Protein AF-A0A250IN43-F1 (afdb_monomer)

Sequence (78 aa):
MMPSVPSLRRISIVLGISSDALMGVSPSQVAATVDEAPPDGSLSPELRRIVHQLRTWSPKRLKVLSKVLTVLASSFED

Radius of gyration: 18.27 Å; Cα contacts (8 Å, |Δi|>4): 17; chains: 1; bounding box: 34×40×48 Å

Mean predicted aligned error: 16.13 Å

Nearest PDB structures (foldseek):
  5tzd-assembly1_J  TM=5.727E-01  e=3.348E+00  Streptomyces venezuelae ATCC 10712
  2da7-assembly1_A  TM=5.468E-01  e=5.984E+00  Homo sapiens

Structure (mmCIF, N/CA/C/O backbone):
data_AF-A0A250IN43-F1
#
_entry.id   AF-A0A250IN43-F1
#
loop_
_atom_site.group_PDB
_atom_site.id
_atom_site.type_symbol
_atom_site.label_atom_id
_atom_site.label_alt_id
_atom_site.label_comp_id
_atom_site.label_asym_id
_atom_site.label_entity_id
_atom_site.label_seq_id
_atom_site.pdbx_PDB_ins_code
_atom_site.Cartn_x
_atom_site.Cartn_y
_atom_site.Cartn_z
_atom_site.occupancy
_atom_site.B_iso_or_equiv
_atom_site.auth_seq_id
_atom_site.auth_comp_id
_atom_site.auth_asym_id
_atom_site.auth_atom_id
_atom_site.pdbx_PDB_model_num
ATOM 1 N N . MET A 1 1 ? -0.104 -24.799 18.590 1.00 68.31 1 MET A N 1
ATOM 2 C CA . MET A 1 1 ? 0.491 -24.953 17.244 1.00 68.31 1 MET A CA 1
ATOM 3 C C . MET A 1 1 ? 0.230 -23.672 16.476 1.00 68.31 1 MET A C 1
ATOM 5 O O . MET A 1 1 ? -0.918 -23.254 16.425 1.00 68.31 1 MET A O 1
ATOM 9 N N . MET A 1 2 ? 1.269 -23.014 15.966 1.00 70.50 2 MET A N 1
ATOM 10 C CA . MET A 1 2 ? 1.120 -21.769 15.206 1.00 70.50 2 MET A CA 1
ATOM 11 C C . MET A 1 2 ? 0.838 -22.123 13.738 1.00 70.50 2 MET A C 1
ATOM 13 O O . MET A 1 2 ? 1.530 -22.989 13.196 1.00 70.50 2 MET A O 1
ATOM 17 N N . PRO A 1 3 ? -0.187 -21.539 13.096 1.00 79.19 3 PRO A N 1
ATOM 18 C CA . PRO A 1 3 ? -0.443 -21.788 11.684 1.00 79.19 3 PRO A CA 1
ATOM 19 C C . PRO A 1 3 ? 0.744 -21.302 10.847 1.00 79.19 3 PRO A C 1
ATOM 21 O O . PRO A 1 3 ? 1.397 -20.316 11.185 1.00 79.19 3 PRO A O 1
ATOM 24 N N . SER A 1 4 ? 1.008 -21.977 9.726 1.00 86.44 4 SER A N 1
ATOM 25 C CA . SER A 1 4 ? 1.994 -21.485 8.763 1.00 86.44 4 SER A CA 1
ATOM 26 C C . SER A 1 4 ? 1.611 -20.080 8.273 1.00 86.44 4 SER A C 1
ATOM 28 O O . SER A 1 4 ? 0.423 -19.760 8.166 1.00 86.44 4 SER A O 1
ATOM 30 N N . VAL A 1 5 ? 2.600 -19.246 7.936 1.00 85.75 5 VAL A N 1
ATOM 31 C CA . VAL A 1 5 ? 2.371 -17.878 7.430 1.00 85.75 5 VAL A CA 1
ATOM 32 C C . VAL A 1 5 ? 1.393 -17.848 6.236 1.00 85.75 5 VAL A C 1
ATOM 34 O O . VAL A 1 5 ? 0.477 -17.020 6.242 1.00 85.75 5 VAL A O 1
ATOM 37 N N . PRO A 1 6 ? 1.474 -18.771 5.250 1.00 85.50 6 PRO A N 1
ATOM 38 C C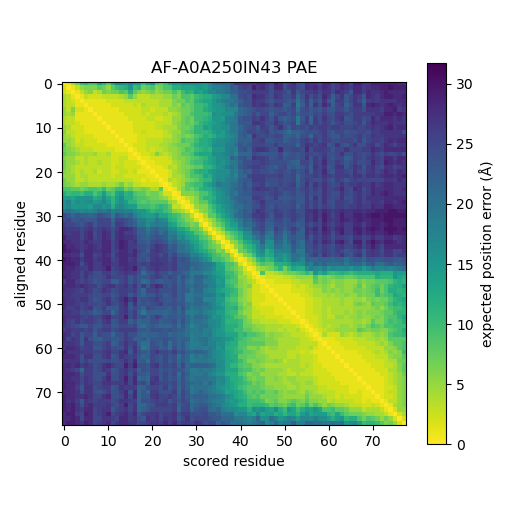A . PRO A 1 6 ? 0.478 -18.851 4.179 1.00 85.50 6 PRO A CA 1
ATOM 39 C C . PRO A 1 6 ? -0.942 -19.154 4.675 1.00 85.50 6 PRO A C 1
ATOM 41 O O . PRO A 1 6 ? -1.904 -18.579 4.166 1.00 85.50 6 PRO A O 1
ATOM 44 N N . SER A 1 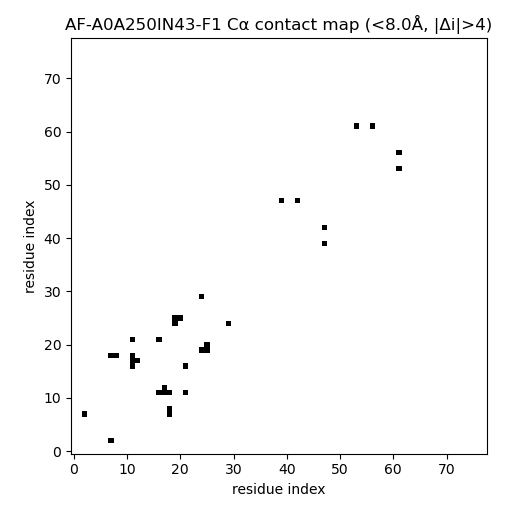7 ? -1.091 -20.034 5.668 1.00 85.12 7 SER A N 1
ATOM 45 C CA . SER A 1 7 ? -2.395 -20.365 6.256 1.00 85.12 7 SER A CA 1
ATOM 46 C C . SER A 1 7 ? -2.984 -19.183 7.022 1.00 85.12 7 SER A C 1
ATOM 48 O O . SER A 1 7 ? -4.167 -18.892 6.868 1.00 85.12 7 SER A O 1
ATOM 50 N N . LEU A 1 8 ? -2.162 -18.461 7.786 1.00 86.00 8 LEU A N 1
ATOM 51 C CA . LEU A 1 8 ? -2.589 -17.269 8.520 1.00 86.00 8 LEU A CA 1
ATOM 52 C C . LEU A 1 8 ? -3.062 -16.166 7.565 1.00 86.00 8 LEU A C 1
ATOM 54 O O . LEU A 1 8 ? -4.104 -15.561 7.801 1.00 86.00 8 LEU A O 1
ATOM 58 N N . ARG A 1 9 ? -2.376 -15.983 6.428 1.00 83.12 9 ARG A N 1
ATOM 59 C CA . ARG A 1 9 ? -2.812 -15.064 5.363 1.00 83.12 9 ARG A CA 1
ATOM 60 C C . ARG A 1 9 ? -4.151 -15.468 4.740 1.00 83.12 9 ARG A C 1
ATOM 62 O O . ARG A 1 9 ? -4.971 -14.611 4.437 1.00 83.12 9 ARG A O 1
ATOM 69 N N . ARG A 1 10 ? -4.390 -16.762 4.521 1.00 85.94 10 ARG A N 1
ATOM 70 C CA . ARG A 1 10 ? -5.686 -17.231 3.994 1.00 85.94 10 ARG A CA 1
ATOM 71 C C . ARG A 1 10 ? -6.813 -16.948 4.983 1.00 85.94 10 ARG A C 1
ATOM 73 O O . ARG A 1 10 ? -7.858 -16.453 4.582 1.00 85.94 10 ARG A O 1
ATOM 80 N N . ILE A 1 11 ? -6.576 -17.212 6.265 1.00 85.06 11 ILE A N 1
ATOM 81 C CA . ILE A 1 11 ? -7.543 -16.960 7.337 1.00 85.06 11 ILE A CA 1
ATOM 82 C C . ILE A 1 11 ? -7.828 -15.456 7.475 1.00 85.06 11 ILE A C 1
ATOM 84 O O . ILE A 1 11 ? -8.989 -15.077 7.587 1.00 85.06 11 ILE A O 1
ATOM 88 N N . SER A 1 12 ? -6.806 -14.597 7.388 1.00 85.81 12 SER A N 1
ATOM 89 C CA . SER A 1 12 ? -6.971 -13.136 7.463 1.00 85.81 12 SER A CA 1
ATOM 90 C C . SER A 1 12 ? -7.820 -12.579 6.318 1.00 85.81 12 SER A C 1
ATOM 92 O O . SER A 1 12 ? -8.725 -11.778 6.549 1.00 85.81 12 SER A O 1
ATOM 94 N N . ILE A 1 13 ? -7.621 -13.087 5.098 1.00 87.12 13 ILE A N 1
ATOM 95 C CA . ILE A 1 13 ? -8.443 -12.732 3.933 1.00 87.12 13 ILE A CA 1
ATOM 96 C C . ILE A 1 13 ? -9.897 -13.180 4.116 1.00 87.12 13 ILE A C 1
ATOM 98 O O . ILE A 1 13 ? -10.805 -12.393 3.867 1.00 87.12 13 ILE A O 1
ATOM 102 N N . VAL A 1 14 ? -10.126 -14.422 4.557 1.00 87.44 14 VAL A N 1
ATOM 103 C CA . VAL A 1 14 ? -11.482 -14.974 4.741 1.00 87.44 14 VAL A CA 1
ATOM 104 C C . VAL A 1 14 ? -12.251 -14.225 5.826 1.00 87.44 14 VAL A C 1
ATOM 106 O O . VAL A 1 14 ? -13.440 -13.967 5.669 1.00 87.44 14 VAL A O 1
ATOM 109 N N . LEU A 1 15 ? -11.578 -13.865 6.917 1.00 85.31 15 LEU A N 1
ATOM 110 C CA . LEU A 1 15 ? -12.195 -13.159 8.037 1.00 85.31 15 LEU A CA 1
ATOM 111 C C . LEU A 1 15 ? -12.299 -11.644 7.810 1.00 85.31 15 LEU A C 1
ATOM 113 O O . LEU A 1 15 ? -12.989 -10.975 8.571 1.00 85.31 15 LEU A O 1
ATOM 117 N N . GLY A 1 16 ? -11.629 -11.091 6.792 1.00 77.81 16 GLY A N 1
ATOM 118 C CA . GLY A 1 16 ? -11.610 -9.648 6.529 1.00 77.81 16 GLY A CA 1
ATOM 119 C C . GLY A 1 16 ? -10.881 -8.836 7.606 1.00 77.81 16 GLY A C 1
ATOM 120 O O . GLY A 1 16 ? -11.140 -7.645 7.766 1.00 77.81 16 GLY A O 1
ATOM 121 N N . ILE A 1 17 ? -9.986 -9.475 8.359 1.00 81.25 17 ILE A N 1
ATOM 122 C CA . ILE A 1 17 ? -9.245 -8.891 9.485 1.00 81.25 17 ILE A CA 1
ATOM 123 C C . ILE A 1 17 ? -7.755 -8.909 9.131 1.00 81.25 17 ILE A C 1
ATOM 125 O O . ILE A 1 17 ? -7.293 -9.827 8.458 1.00 81.25 17 ILE A O 1
ATOM 129 N N . SER A 1 18 ? -6.977 -7.908 9.558 1.00 78.62 18 SER A N 1
ATOM 130 C CA . SER A 1 18 ? -5.532 -7.902 9.303 1.00 78.62 18 SER A CA 1
ATOM 131 C C . SER A 1 18 ? -4.830 -9.061 10.020 1.00 78.62 18 SER A C 1
ATOM 133 O O . SER A 1 18 ? -5.227 -9.485 11.106 1.00 78.62 18 SER A O 1
ATOM 135 N N . SER A 1 19 ? -3.749 -9.567 9.423 1.00 81.69 19 SER A N 1
ATOM 136 C CA . SER A 1 19 ? -2.923 -10.612 10.041 1.00 81.69 19 SER A CA 1
ATOM 137 C C . SER A 1 19 ? -2.411 -10.195 11.425 1.00 81.69 19 SER A C 1
ATOM 139 O O . SER A 1 19 ? -2.384 -11.017 12.334 1.00 81.69 19 SER A O 1
ATOM 141 N N . ASP A 1 20 ? -2.078 -8.915 11.600 1.00 78.88 20 ASP A N 1
ATOM 142 C CA . ASP A 1 20 ? -1.607 -8.360 12.874 1.00 78.88 20 ASP A CA 1
ATOM 143 C C . ASP A 1 20 ? -2.689 -8.422 13.956 1.00 78.88 20 ASP A C 1
ATOM 145 O O . ASP A 1 20 ? -2.419 -8.832 15.084 1.00 78.88 20 ASP A O 1
ATOM 149 N N . ALA A 1 21 ? -3.941 -8.125 13.595 1.00 75.62 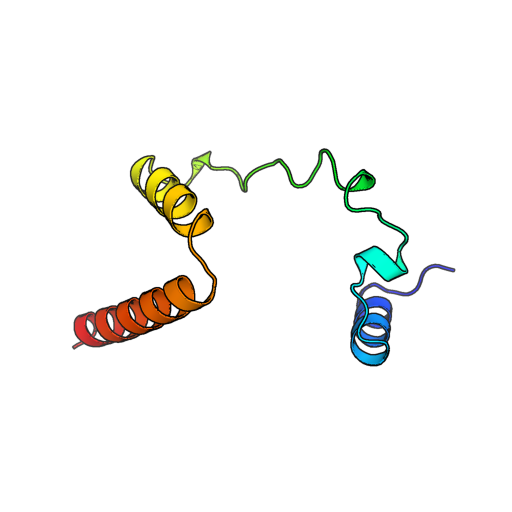21 ALA A N 1
ATOM 150 C CA . ALA A 1 21 ? -5.071 -8.232 14.510 1.00 75.62 21 ALA A CA 1
ATOM 151 C C . ALA A 1 21 ? -5.374 -9.691 14.894 1.00 75.62 21 ALA A C 1
ATOM 153 O O . ALA A 1 21 ? -5.710 -9.956 16.046 1.00 75.62 21 ALA A O 1
ATOM 154 N N . LEU A 1 22 ? -5.189 -10.654 13.981 1.00 78.94 22 LEU A N 1
ATOM 155 C CA . LEU A 1 22 ? -5.283 -12.085 14.312 1.00 78.94 22 LEU A CA 1
ATOM 156 C C . LEU A 1 22 ? -4.166 -12.558 15.246 1.00 78.94 22 LEU A C 1
ATOM 158 O O . LEU A 1 22 ? -4.380 -13.465 16.046 1.00 78.94 22 LEU A O 1
ATOM 162 N N . MET A 1 23 ? -2.980 -11.959 15.143 1.00 80.69 23 MET A N 1
ATOM 163 C CA . MET A 1 23 ? -1.847 -12.246 16.023 1.00 80.69 23 MET A CA 1
ATOM 164 C C . MET A 1 23 ? -1.921 -11.484 17.355 1.00 80.69 23 MET A C 1
ATOM 166 O O . MET A 1 23 ? -1.022 -11.626 18.179 1.00 80.69 23 MET A O 1
ATOM 170 N N . GLY A 1 24 ? -2.974 -10.688 17.585 1.00 75.69 24 GLY A N 1
ATOM 171 C CA . GLY A 1 24 ? -3.108 -9.861 18.787 1.00 75.69 24 GLY A CA 1
ATOM 172 C C . GLY A 1 24 ? -2.048 -8.761 18.888 1.00 75.69 24 GLY A C 1
ATOM 173 O O . GLY A 1 24 ? -1.844 -8.208 19.967 1.00 75.69 24 GLY A O 1
ATOM 174 N N . VAL A 1 25 ? -1.376 -8.441 17.779 1.00 73.25 25 VAL A N 1
ATOM 175 C CA . VAL A 1 25 ? -0.349 -7.406 17.711 1.00 73.25 25 VAL A CA 1
ATOM 176 C C . VAL A 1 25 ? -1.065 -6.062 17.671 1.00 73.25 25 VAL A C 1
ATOM 178 O O . VAL A 1 25 ? -1.639 -5.665 16.654 1.00 73.25 25 VAL A O 1
ATOM 181 N N . SER A 1 26 ? -1.077 -5.356 18.800 1.00 60.41 26 SER A N 1
ATOM 182 C CA . SER A 1 26 ? -1.568 -3.982 18.831 1.00 60.41 26 SER A CA 1
ATOM 183 C C . SER A 1 26 ? -0.598 -3.078 18.0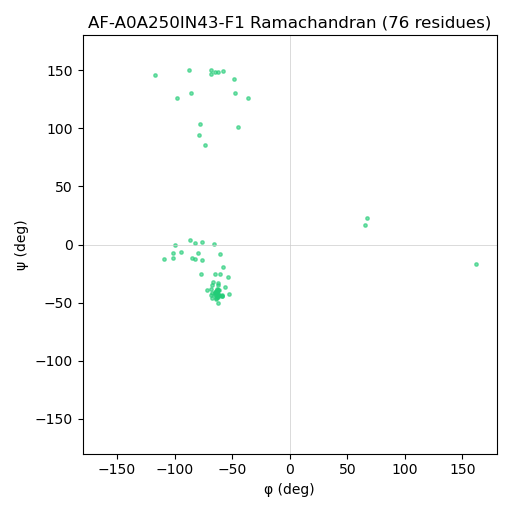61 1.00 60.41 26 SER A C 1
ATOM 185 O O . SER A 1 26 ? 0.613 -3.290 18.128 1.00 60.41 26 SER A O 1
ATOM 187 N N . PRO A 1 27 ? -1.065 -2.015 17.380 1.00 56.34 27 PRO A N 1
ATOM 188 C CA . PRO A 1 27 ? -0.172 -1.066 16.705 1.00 56.34 27 PRO A CA 1
ATOM 189 C C . PRO A 1 27 ? 0.833 -0.408 17.669 1.00 56.34 27 PRO A C 1
ATOM 191 O O . PRO A 1 27 ? 1.871 0.076 17.235 1.00 56.34 27 PRO A O 1
ATOM 194 N N . SER A 1 28 ? 0.564 -0.439 18.981 1.00 54.94 28 SER A N 1
ATOM 195 C CA . SER A 1 28 ? 1.502 -0.025 20.032 1.00 54.94 28 SER A CA 1
ATOM 196 C C . SER A 1 28 ? 2.608 -1.049 20.333 1.00 54.94 28 SER A C 1
ATOM 198 O O . SER A 1 28 ? 3.669 -0.657 20.802 1.00 54.94 28 SER A O 1
ATOM 200 N N . GLN A 1 29 ? 2.389 -2.343 20.070 1.00 52.97 29 GLN A N 1
ATOM 201 C CA . GLN A 1 29 ? 3.402 -3.407 20.157 1.00 52.97 29 GLN A CA 1
ATOM 202 C C . GLN A 1 29 ? 4.246 -3.526 18.876 1.00 52.97 29 GLN A C 1
ATOM 204 O O . GLN A 1 29 ? 5.288 -4.170 18.892 1.00 52.97 29 GLN A O 1
ATOM 209 N N . VAL A 1 30 ? 3.843 -2.858 17.786 1.00 54.12 30 VAL A N 1
ATOM 210 C CA . VAL A 1 30 ? 4.639 -2.705 16.546 1.00 54.12 30 VAL A CA 1
ATOM 211 C C . VAL A 1 30 ? 5.764 -1.657 16.706 1.00 54.12 30 VAL A C 1
ATOM 213 O O . VAL A 1 30 ? 6.519 -1.383 15.774 1.00 54.12 30 VAL A O 1
ATOM 216 N N . ALA A 1 31 ? 5.930 -1.063 17.891 1.00 53.94 31 ALA A N 1
ATOM 217 C CA . ALA A 1 31 ? 6.975 -0.078 18.147 1.00 53.94 31 ALA A CA 1
ATOM 218 C C . ALA A 1 31 ? 8.346 -0.743 18.381 1.00 53.94 31 ALA A C 1
ATOM 220 O O . ALA A 1 31 ? 8.651 -1.151 19.498 1.00 53.94 31 ALA A O 1
ATOM 221 N N . ALA A 1 32 ? 9.139 -0.855 17.306 1.00 47.81 32 ALA A N 1
ATOM 222 C CA . ALA A 1 32 ? 10.592 -0.580 17.243 1.00 47.81 32 ALA A CA 1
ATOM 223 C C . ALA A 1 32 ? 11.276 -1.220 16.018 1.00 47.81 32 ALA A C 1
ATOM 225 O O . ALA A 1 32 ? 12.380 -0.820 15.674 1.00 47.81 32 ALA A O 1
ATOM 226 N N . THR A 1 33 ? 10.653 -2.193 15.342 1.00 45.72 33 THR A N 1
ATOM 227 C CA . THR A 1 33 ? 11.275 -2.879 14.185 1.00 45.72 33 THR A CA 1
ATOM 228 C C . THR A 1 33 ? 10.767 -2.398 12.825 1.00 45.72 33 THR A C 1
ATOM 230 O O . THR A 1 33 ? 11.377 -2.705 11.809 1.00 45.72 33 THR A O 1
ATOM 233 N N . VAL A 1 34 ? 9.679 -1.617 12.787 1.00 47.66 34 VAL A N 1
ATOM 234 C CA . VAL A 1 34 ? 9.150 -0.978 11.559 1.00 47.66 34 VAL A CA 1
ATOM 235 C C . VAL A 1 34 ? 9.541 0.508 11.470 1.00 47.66 34 VAL A C 1
ATOM 237 O O . VAL A 1 34 ? 9.326 1.138 10.438 1.00 47.66 34 VAL A O 1
ATOM 240 N N . ASP A 1 35 ? 10.150 1.065 12.525 1.00 44.28 35 ASP A N 1
ATOM 241 C CA . ASP A 1 35 ? 10.766 2.403 12.481 1.00 44.28 35 ASP A CA 1
ATOM 242 C C . ASP A 1 35 ? 12.216 2.368 11.973 1.00 44.28 35 ASP A C 1
ATOM 244 O O . ASP A 1 35 ? 12.876 3.398 11.860 1.00 44.28 35 ASP A O 1
ATOM 248 N N . GLU A 1 36 ? 12.701 1.192 11.567 1.00 42.72 36 GLU A N 1
ATOM 249 C CA . GLU A 1 36 ? 13.730 1.157 10.541 1.00 42.72 36 GLU A CA 1
ATOM 250 C C . GLU A 1 36 ? 13.035 1.494 9.222 1.00 42.72 36 GLU A C 1
ATOM 252 O O . GLU A 1 36 ? 12.553 0.633 8.480 1.00 42.72 36 GLU A O 1
ATOM 257 N N . ALA A 1 37 ? 12.930 2.804 8.966 1.00 49.06 37 ALA A N 1
ATOM 258 C CA . ALA A 1 37 ? 12.842 3.320 7.613 1.00 49.06 37 ALA A CA 1
ATOM 259 C C . ALA A 1 37 ? 13.752 2.438 6.738 1.00 49.06 37 ALA A C 1
ATOM 261 O O . ALA A 1 37 ? 14.910 2.2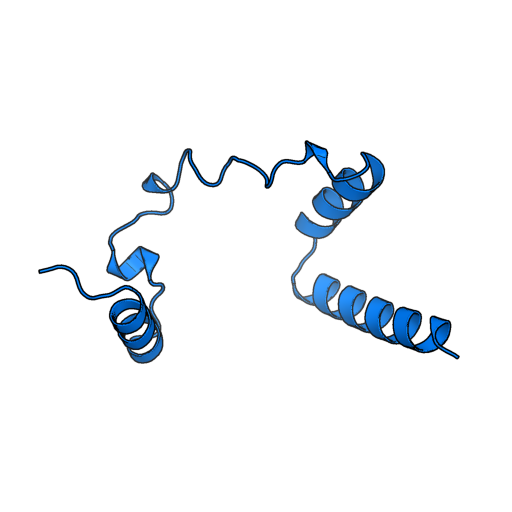35 7.121 1.00 49.06 37 ALA A O 1
ATOM 262 N N . PRO A 1 38 ? 13.240 1.855 5.632 1.00 49.78 38 PRO A N 1
ATOM 263 C CA . PRO A 1 38 ? 14.042 0.978 4.779 1.00 49.78 38 PRO A CA 1
ATOM 264 C C . PRO A 1 38 ? 15.354 1.705 4.523 1.00 49.78 38 PRO A C 1
ATOM 266 O O . PRO A 1 38 ? 15.253 2.895 4.231 1.00 49.78 38 PRO A O 1
ATOM 269 N N . PRO A 1 39 ? 16.532 1.075 4.706 1.00 47.16 39 PRO A N 1
ATOM 270 C CA . PRO A 1 39 ? 17.799 1.771 4.871 1.00 47.16 39 PRO A CA 1
ATOM 271 C C . PRO A 1 39 ? 17.905 2.880 3.835 1.00 47.16 39 PRO A C 1
ATOM 273 O O . PRO A 1 39 ? 18.203 2.666 2.657 1.00 47.16 39 PRO A O 1
ATOM 276 N N . ASP A 1 40 ? 17.632 4.093 4.311 1.00 49.12 40 ASP A N 1
ATOM 277 C CA . ASP A 1 40 ? 17.583 5.310 3.515 1.00 49.12 40 ASP A CA 1
ATOM 278 C C . ASP A 1 40 ? 18.988 5.629 2.971 1.00 49.12 40 ASP A C 1
ATOM 280 O O . ASP A 1 40 ? 19.177 6.592 2.237 1.00 49.12 40 ASP A O 1
ATOM 284 N N . GLY A 1 41 ? 19.992 4.798 3.277 1.00 47.41 41 GLY A N 1
ATOM 285 C CA . GLY A 1 41 ? 21.334 4.810 2.708 1.00 47.41 41 GLY A CA 1
ATOM 286 C C . GLY A 1 41 ? 21.408 4.588 1.193 1.00 47.41 41 GLY A C 1
ATOM 287 O O . GLY A 1 41 ? 22.481 4.787 0.636 1.00 47.41 41 GLY A O 1
ATOM 288 N N . SER A 1 42 ? 20.310 4.233 0.513 1.00 54.44 42 SER A N 1
ATOM 289 C CA . SER A 1 42 ?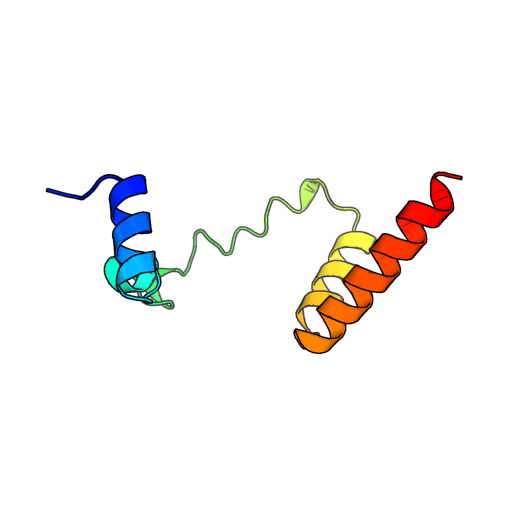 20.274 4.093 -0.958 1.00 54.44 42 SER A CA 1
ATOM 290 C C . SER A 1 42 ? 19.479 5.180 -1.692 1.00 54.44 42 SER A C 1
ATOM 292 O O . SER A 1 42 ? 19.597 5.306 -2.911 1.00 54.44 42 SER A O 1
ATOM 294 N N . LEU A 1 43 ? 18.688 5.989 -0.981 1.00 55.72 43 LEU A N 1
ATOM 295 C CA . LEU A 1 43 ? 17.880 7.041 -1.596 1.00 55.72 43 LEU A CA 1
ATOM 296 C C . LEU A 1 43 ? 18.596 8.389 -1.494 1.00 55.72 43 LEU A C 1
ATOM 298 O O . LEU A 1 43 ? 18.946 8.836 -0.398 1.00 55.72 43 LEU A O 1
ATOM 302 N N . SER A 1 44 ? 18.769 9.049 -2.647 1.00 73.81 44 SER A N 1
ATOM 303 C CA . SER A 1 44 ? 19.215 10.445 -2.733 1.00 73.81 44 SER A CA 1
ATOM 304 C C . SER A 1 44 ? 18.392 11.324 -1.772 1.00 73.81 44 SER A C 1
ATOM 306 O O . SER A 1 44 ? 17.181 11.105 -1.636 1.00 73.81 44 SER A O 1
ATOM 308 N N . PRO A 1 45 ? 18.993 12.327 -1.103 1.00 72.19 45 PRO A N 1
ATOM 309 C CA . PRO A 1 45 ? 18.278 13.214 -0.178 1.00 72.19 45 PRO A CA 1
ATOM 310 C C . PRO A 1 45 ? 17.038 13.873 -0.804 1.00 72.19 45 PRO A C 1
ATOM 312 O O . PRO A 1 45 ? 16.068 14.168 -0.104 1.00 72.19 45 PRO A O 1
ATOM 315 N N . GLU A 1 46 ? 17.038 14.065 -2.121 1.00 72.62 46 GLU A N 1
ATOM 316 C CA . GLU A 1 46 ? 15.897 14.587 -2.875 1.00 72.62 46 GLU A CA 1
ATOM 317 C C . GLU A 1 46 ? 14.724 13.600 -2.915 1.00 72.62 46 GLU A C 1
ATOM 319 O O . GLU A 1 46 ? 13.585 13.984 -2.644 1.00 72.62 46 GLU A O 1
ATOM 324 N N . LEU A 1 47 ? 14.998 12.312 -3.145 1.00 73.25 47 LEU A N 1
ATOM 325 C CA . LEU A 1 47 ? 13.987 11.251 -3.135 1.00 73.25 47 LEU A CA 1
ATOM 326 C C . LEU A 1 47 ? 13.352 11.099 -1.754 1.00 73.25 47 LEU A C 1
ATOM 328 O O . LEU A 1 47 ? 12.134 10.962 -1.657 1.00 73.25 47 LEU A O 1
ATOM 332 N N . ARG A 1 48 ? 14.137 11.212 -0.677 1.00 74.88 48 ARG A N 1
ATOM 333 C CA . ARG A 1 48 ? 13.591 11.173 0.690 1.00 74.88 48 ARG A CA 1
ATOM 334 C C . ARG A 1 48 ? 12.625 12.320 0.960 1.00 74.88 48 ARG A C 1
ATOM 336 O O . ARG A 1 48 ? 11.558 12.097 1.529 1.00 74.88 48 ARG A O 1
ATOM 343 N N . ARG A 1 49 ? 12.958 13.542 0.529 1.00 79.00 49 ARG A N 1
ATOM 344 C CA . ARG A 1 49 ? 12.065 14.707 0.666 1.00 79.00 49 ARG A CA 1
ATOM 345 C C . ARG A 1 49 ? 10.760 14.496 -0.092 1.00 79.00 49 ARG A C 1
ATOM 347 O O . ARG A 1 49 ? 9.694 14.748 0.465 1.00 79.00 49 ARG A O 1
ATOM 354 N N . ILE A 1 50 ? 10.844 13.970 -1.311 1.00 79.19 50 ILE A N 1
ATOM 355 C CA . ILE A 1 50 ? 9.674 13.659 -2.135 1.00 79.19 50 ILE A CA 1
ATOM 356 C C . ILE A 1 50 ? 8.808 12.598 -1.449 1.00 79.19 50 ILE A C 1
ATOM 358 O O . ILE A 1 50 ? 7.615 12.817 -1.262 1.00 79.19 50 ILE A O 1
ATOM 362 N N . VAL A 1 51 ? 9.390 11.485 -0.998 1.00 79.69 51 VAL A N 1
ATOM 363 C CA . VAL A 1 51 ? 8.658 10.418 -0.291 1.00 79.69 51 VAL A CA 1
ATOM 364 C C . VAL A 1 51 ? 7.985 10.954 0.971 1.00 79.69 51 VAL A C 1
ATOM 366 O O . VAL A 1 51 ? 6.814 10.660 1.218 1.00 79.69 51 VAL A O 1
ATOM 369 N N . HIS A 1 52 ? 8.682 11.787 1.745 1.00 80.69 52 HIS A N 1
ATOM 370 C CA . HIS A 1 52 ? 8.123 12.405 2.942 1.00 80.69 52 HIS A CA 1
ATOM 371 C C . HIS A 1 52 ? 6.934 13.318 2.610 1.00 80.69 52 HIS A C 1
ATOM 373 O O . HIS A 1 52 ? 5.885 13.227 3.246 1.00 80.69 52 HIS A O 1
ATOM 379 N N . GLN A 1 53 ? 7.048 14.142 1.566 1.00 80.12 53 GLN A N 1
ATOM 380 C CA . GLN A 1 53 ? 5.951 14.993 1.103 1.00 80.12 53 GLN A CA 1
ATOM 381 C C . GLN A 1 53 ? 4.764 14.167 0.594 1.00 80.12 53 GLN A C 1
ATOM 383 O O . GLN A 1 53 ? 3.629 14.446 0.974 1.00 80.12 53 GLN A O 1
ATOM 388 N N . LEU A 1 54 ? 5.003 13.109 -0.181 1.00 80.56 54 LEU A N 1
ATOM 389 C CA . LEU A 1 54 ? 3.961 12.195 -0.659 1.00 80.56 54 LEU A CA 1
ATOM 390 C C . LEU A 1 54 ? 3.245 11.484 0.496 1.00 80.56 54 LEU A C 1
ATOM 392 O O . LEU A 1 54 ? 2.036 11.273 0.429 1.00 80.56 54 LEU A O 1
ATOM 396 N N . ARG A 1 55 ? 3.951 11.158 1.583 1.00 77.19 55 ARG A N 1
ATOM 397 C CA . ARG A 1 55 ? 3.365 10.505 2.765 1.00 77.19 55 ARG A CA 1
ATOM 398 C C . ARG A 1 55 ? 2.335 11.382 3.483 1.00 77.19 55 ARG A C 1
ATOM 400 O O . ARG A 1 55 ? 1.430 10.850 4.117 1.00 77.19 55 ARG A O 1
ATOM 407 N N . THR A 1 56 ? 2.429 12.705 3.350 1.00 83.81 56 THR A N 1
ATOM 408 C CA . THR A 1 56 ? 1.434 13.649 3.898 1.00 83.81 56 THR A CA 1
ATOM 409 C C . THR A 1 56 ? 0.178 13.784 3.030 1.00 83.81 56 THR A C 1
ATOM 411 O O . THR A 1 56 ? -0.786 14.445 3.423 1.00 83.81 56 THR A O 1
ATOM 414 N N . TRP A 1 57 ? 0.157 13.186 1.836 1.00 81.56 57 TRP A N 1
ATOM 415 C CA . TRP A 1 57 ? -0.949 13.341 0.896 1.00 81.56 57 TRP A CA 1
ATOM 416 C C . TRP A 1 57 ? -2.058 12.318 1.124 1.00 81.56 57 TRP A C 1
ATOM 418 O O . TRP A 1 57 ? -1.842 11.176 1.519 1.00 81.56 57 TRP A O 1
ATOM 428 N N . SER A 1 58 ? -3.287 12.725 0.801 1.00 78.44 58 SER A N 1
ATOM 429 C CA . SER A 1 58 ? -4.440 11.831 0.850 1.00 78.44 58 SER A CA 1
ATOM 430 C C . SER A 1 58 ? -4.359 10.750 -0.241 1.00 78.44 58 SER A C 1
ATOM 432 O O . SER A 1 58 ? -3.851 11.003 -1.342 1.00 78.44 58 SER A O 1
ATOM 434 N N . PRO A 1 59 ? -4.933 9.554 -0.012 1.00 75.88 59 PRO A N 1
ATOM 435 C CA . PRO A 1 59 ? -4.835 8.428 -0.948 1.00 75.88 59 PRO A CA 1
ATOM 436 C C . PRO A 1 59 ? -5.434 8.732 -2.330 1.00 75.88 59 PRO A C 1
ATOM 438 O O . PRO A 1 59 ? -5.016 8.161 -3.336 1.00 75.88 59 PRO A O 1
ATOM 441 N N . LYS A 1 60 ? -6.392 9.667 -2.411 1.00 80.19 60 LYS A N 1
ATOM 442 C CA . LYS A 1 60 ? -6.950 10.149 -3.685 1.00 80.19 60 LYS A CA 1
ATOM 443 C C . LYS A 1 60 ? -5.901 10.890 -4.522 1.00 80.19 60 LYS A C 1
ATOM 445 O O . LYS A 1 60 ? -5.835 10.670 -5.727 1.00 80.19 60 LYS A O 1
ATOM 450 N N . ARG A 1 61 ? -5.068 11.728 -3.893 1.00 79.88 61 ARG A N 1
ATOM 451 C CA . ARG A 1 61 ? -4.010 12.494 -4.573 1.00 79.88 61 ARG A CA 1
ATOM 452 C C . ARG A 1 61 ? -2.861 11.594 -5.024 1.00 79.88 61 ARG A C 1
ATOM 454 O O . ARG A 1 61 ? -2.392 11.739 -6.146 1.00 79.88 61 ARG A O 1
ATOM 461 N N . LEU A 1 62 ? -2.490 10.604 -4.209 1.00 84.38 62 LEU A N 1
ATOM 462 C CA . LEU A 1 62 ? -1.473 9.610 -4.575 1.00 84.38 62 LEU A CA 1
ATOM 463 C C . LEU A 1 62 ? -1.876 8.774 -5.799 1.00 84.38 62 LEU A C 1
ATOM 465 O O . LEU A 1 62 ? -1.049 8.531 -6.672 1.00 84.38 62 LEU A O 1
ATOM 469 N N . LYS A 1 63 ? -3.156 8.396 -5.922 1.00 82.50 63 LYS A N 1
ATOM 470 C CA . LYS A 1 63 ? -3.662 7.691 -7.115 1.00 82.50 63 LYS A CA 1
ATOM 471 C C . LYS A 1 63 ? -3.559 8.524 -8.392 1.00 82.50 63 LYS A C 1
ATOM 473 O O . LYS A 1 63 ? -3.264 7.974 -9.448 1.00 82.50 63 LYS A O 1
ATOM 478 N N . VAL A 1 64 ? -3.818 9.830 -8.310 1.00 87.06 64 VAL A N 1
ATOM 479 C CA . VAL A 1 64 ? -3.673 10.734 -9.462 1.00 87.06 64 VAL A CA 1
ATOM 480 C C . VAL A 1 64 ? -2.203 10.856 -9.850 1.00 87.06 64 VAL A C 1
ATOM 482 O O . VAL A 1 64 ? -1.879 10.685 -11.020 1.00 87.06 64 VAL A O 1
ATOM 485 N N . LEU A 1 65 ? -1.314 11.057 -8.872 1.00 86.75 65 LEU A N 1
ATOM 486 C CA . LEU A 1 65 ? 0.126 11.134 -9.114 1.00 86.75 65 LEU A CA 1
ATOM 487 C C . LEU A 1 65 ? 0.669 9.851 -9.757 1.00 86.75 65 LEU A C 1
ATOM 489 O O . LEU A 1 65 ? 1.399 9.924 -10.738 1.00 86.75 65 LEU A O 1
ATOM 493 N N . SER A 1 66 ? 0.255 8.682 -9.263 1.00 83.06 66 SER A N 1
ATOM 494 C CA . SER A 1 66 ? 0.625 7.392 -9.854 1.00 83.06 66 SER A CA 1
ATOM 495 C C . SER A 1 66 ? 0.186 7.282 -11.316 1.00 83.06 66 SER A C 1
ATOM 497 O O . SER A 1 66 ? 0.996 6.888 -12.145 1.00 83.06 66 SER A O 1
ATOM 499 N N . LYS A 1 67 ? -1.045 7.689 -11.657 1.00 86.88 67 LYS A N 1
ATOM 500 C CA . LYS A 1 67 ? -1.526 7.678 -13.049 1.00 86.88 67 LYS A CA 1
ATOM 501 C C . LYS A 1 67 ? -0.719 8.600 -13.960 1.00 86.88 67 LYS A C 1
ATOM 503 O O . LYS A 1 67 ? -0.404 8.211 -15.078 1.00 86.88 67 LYS A O 1
ATOM 508 N N . VAL A 1 68 ? -0.389 9.803 -13.489 1.00 87.31 68 VAL A N 1
ATOM 509 C CA . VAL A 1 68 ? 0.424 10.759 -14.256 1.00 87.31 68 VAL A CA 1
ATOM 510 C C . VAL A 1 68 ? 1.821 10.194 -14.503 1.00 87.31 68 VAL A C 1
ATOM 512 O O . VAL A 1 68 ? 2.287 10.228 -15.635 1.00 87.31 68 VAL A O 1
ATOM 515 N N . LEU A 1 69 ? 2.456 9.614 -13.479 1.00 89.25 69 LEU A N 1
ATOM 516 C CA . LEU A 1 69 ? 3.772 8.985 -13.613 1.00 89.25 69 LEU A CA 1
ATOM 517 C C . LEU A 1 69 ? 3.757 7.806 -14.589 1.00 89.25 69 LEU A C 1
ATOM 519 O O . LEU A 1 69 ? 4.691 7.666 -15.366 1.00 89.25 69 LEU A O 1
ATOM 523 N N . THR A 1 70 ? 2.699 6.989 -14.594 1.00 84.38 70 THR A N 1
ATOM 524 C CA . THR A 1 70 ? 2.557 5.891 -15.562 1.00 84.38 70 THR A CA 1
ATOM 525 C C . THR A 1 70 ? 2.477 6.407 -16.996 1.00 84.38 70 THR A C 1
ATOM 527 O O . THR A 1 70 ? 3.175 5.890 -17.856 1.00 84.38 70 THR A O 1
ATOM 530 N N . VAL A 1 71 ? 1.677 7.446 -17.252 1.00 87.31 71 VAL A N 1
ATOM 531 C CA . VAL A 1 71 ? 1.571 8.049 -18.594 1.00 87.31 71 VAL A CA 1
ATOM 532 C C . VAL A 1 71 ? 2.901 8.667 -19.026 1.00 87.31 71 VAL A C 1
ATOM 534 O O . VAL A 1 71 ? 3.307 8.512 -20.172 1.00 87.31 71 VAL A O 1
ATOM 537 N N . LEU A 1 72 ? 3.592 9.342 -18.106 1.00 86.00 72 LEU A N 1
ATOM 538 C CA . LEU A 1 72 ? 4.872 9.980 -18.395 1.00 86.00 72 LEU A CA 1
ATOM 539 C C . LEU A 1 72 ? 5.980 8.953 -18.665 1.00 86.00 72 LEU A C 1
ATOM 541 O O . LEU A 1 72 ? 6.790 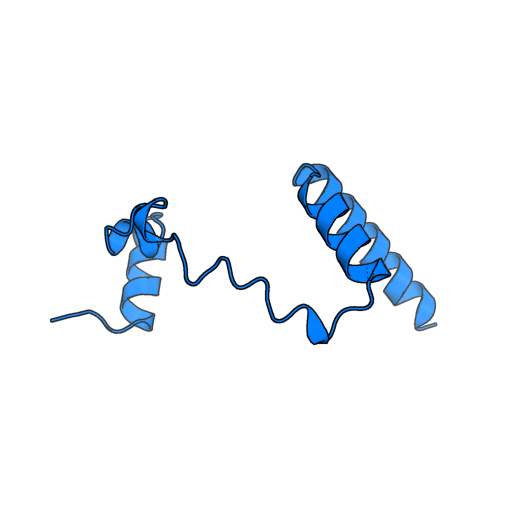9.171 -19.555 1.00 86.00 72 LEU A O 1
ATOM 545 N N . ALA A 1 73 ? 5.987 7.834 -17.934 1.00 82.44 73 ALA A N 1
ATOM 546 C CA . ALA A 1 73 ? 6.907 6.726 -18.176 1.00 82.44 73 ALA A CA 1
ATOM 547 C C . ALA A 1 73 ? 6.659 6.091 -19.550 1.00 82.44 73 ALA A C 1
ATOM 549 O O . ALA A 1 73 ? 7.600 5.925 -20.313 1.00 82.44 73 ALA A O 1
ATOM 550 N N . SER A 1 74 ? 5.395 5.835 -19.904 1.00 77.81 74 SER A N 1
ATOM 551 C CA . SER A 1 74 ? 5.044 5.313 -21.229 1.00 77.81 74 SER A CA 1
ATOM 552 C C . SER A 1 74 ? 5.413 6.268 -22.366 1.00 77.81 74 SER A C 1
ATOM 554 O O . SER A 1 74 ? 5.792 5.809 -23.429 1.00 77.81 74 SER A O 1
ATOM 556 N N . SER A 1 75 ? 5.344 7.584 -22.144 1.00 74.50 75 SER A N 1
ATOM 557 C CA . SER A 1 75 ? 5.730 8.592 -23.142 1.00 74.50 75 SER A CA 1
ATOM 558 C C . SER A 1 75 ? 7.243 8.765 -23.304 1.00 74.50 75 SER A C 1
ATOM 560 O O . SER A 1 75 ? 7.660 9.465 -24.221 1.00 74.50 75 SER A O 1
ATOM 562 N N . PHE A 1 76 ? 8.054 8.225 -22.393 1.00 67.94 76 PHE A N 1
ATOM 563 C CA . PHE A 1 76 ? 9.516 8.298 -22.466 1.00 67.94 76 PHE A CA 1
ATOM 564 C C . PHE A 1 76 ? 10.125 7.060 -23.147 1.00 67.94 76 PHE A C 1
ATOM 566 O O . PHE A 1 76 ? 11.333 7.009 -23.358 1.00 67.94 76 PHE A O 1
ATOM 573 N N . GLU A 1 77 ? 9.294 6.058 -23.446 1.00 57.94 77 GLU A N 1
ATOM 574 C CA . GLU A 1 77 ? 9.677 4.789 -24.077 1.00 57.94 77 GLU A CA 1
ATOM 575 C C . GLU A 1 77 ? 9.383 4.756 -25.596 1.00 57.94 77 GLU A C 1
ATOM 577 O O . GLU A 1 77 ? 9.711 3.762 -26.242 1.00 57.94 77 GLU A O 1
ATOM 582 N N . ASP A 1 78 ? 8.818 5.842 -26.151 1.00 47.69 78 ASP A N 1
ATOM 583 C CA . ASP A 1 78 ? 8.666 6.140 -27.593 1.00 47.69 78 ASP A CA 1
ATOM 584 C C . ASP A 1 78 ? 9.801 7.058 -28.094 1.00 47.69 78 ASP A C 1
ATOM 586 O O . ASP A 1 78 ? 10.332 6.804 -29.202 1.00 47.69 78 ASP A O 1
#

Foldseek 3Di:
DDDDPVVLVVVCVVVVHDSCVVVVNDVVNVPDPVVPPPPCVPPDPVVVVVVVVVVPDDPVVVVVVVVVVVVVVVVVVD

pLDDT: mean 73.06, std 13.95, range [42.72, 89.25]

Solvent-accessible surface area (backbone atoms only — not comparable to full-atom values): 4901 Å² total; per-residue (Å²): 136,81,72,54,70,72,56,45,52,54,51,19,62,76,68,74,44,56,5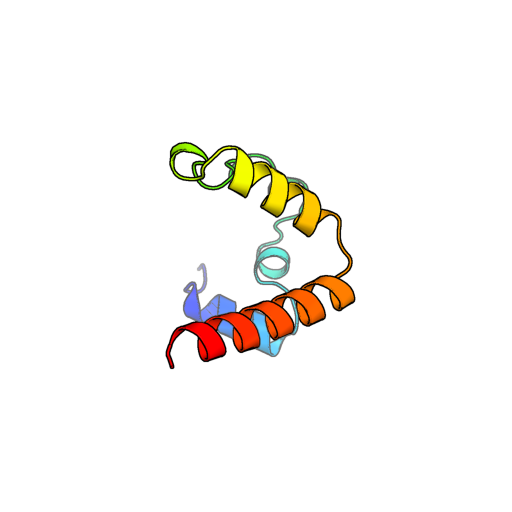9,48,62,75,67,69,50,47,82,79,72,56,72,70,78,67,75,58,61,73,75,61,90,76,53,55,75,67,55,51,52,50,52,55,56,55,68,75,49,56,74,73,57,52,53,52,52,52,53,51,51,52,55,53,53,59,65,71,76,113

Sec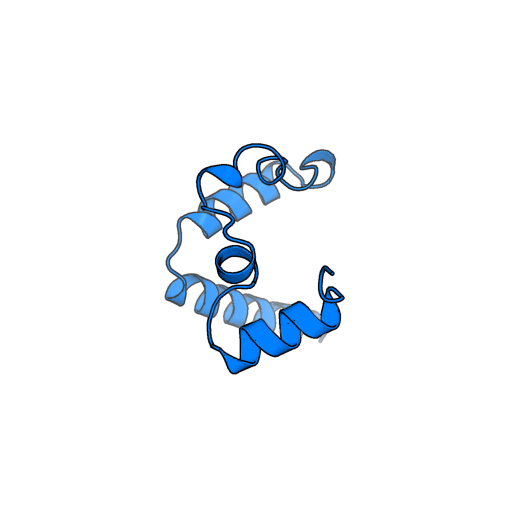ondary structure (DSSP, 8-state):
-PPPHHHHHHHHHHHTS-HHHHTT--TTTTTTTS-S-S-GGGS-HHHHHHHHHHHTS-HHHHHHHHHHHHHHHHTT--

Organism: NCBI:txid1294270